Protein AF-A0A165ID46-F1 (afdb_monomer_lite)

Foldseek 3Di:
DDDQDFDDDDDADKDWDWAQPDADP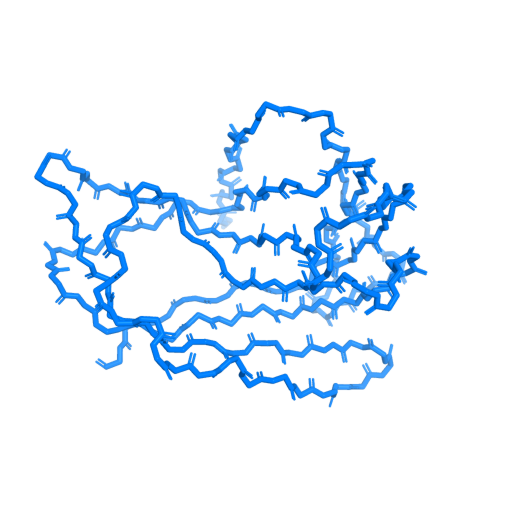RTWIKIKHFAWFDRQGHKFFDDFFFKKKKKWKKAWDFFDPQKDKDKDKPPWDFPDPPWDWDWDQDPPRIIMTIDITGTGHDPPDGIIGIDITIDGPDPPDRGGMTMMITHDIDMDTD

Sequence (142 aa):
MARQDWSYMGEGHVNWSLYLEDGWEGGAVRVSREDGTFVGVREVAFDEEVEVEAEVVFKPTSLPESVKVVPAFSDLVVEDERQADEEVELENGWRLIRRRLQLGKKAGTRSVMFGVRVRLEDAREDVGAGEVLLGALSVKEV

Organism: NCBI:txid1314781

Structure (mmCIF, N/CA/C/O backbone):
data_AF-A0A165ID46-F1
#
_entry.id   AF-A0A165ID46-F1
#
loop_
_atom_site.group_PDB
_atom_site.id
_atom_site.type_symbol
_atom_site.label_atom_id
_atom_site.label_alt_id
_atom_site.label_comp_id
_atom_site.label_asym_id
_atom_site.label_entity_id
_atom_site.label_seq_id
_atom_site.pdbx_PDB_ins_code
_atom_site.Cartn_x
_atom_site.Cartn_y
_atom_site.Cartn_z
_atom_site.occupancy
_atom_site.B_iso_or_equiv
_atom_site.auth_seq_id
_atom_site.auth_comp_id
_atom_site.auth_asym_id
_atom_site.auth_atom_id
_atom_site.pdbx_PDB_model_num
ATOM 1 N N . MET A 1 1 ? -21.266 5.676 -6.856 1.00 25.97 1 MET A N 1
ATOM 2 C CA . MET A 1 1 ? -19.984 6.372 -7.096 1.00 25.97 1 MET A CA 1
ATOM 3 C C . MET A 1 1 ? -19.326 6.580 -5.745 1.00 25.97 1 MET A C 1
ATOM 5 O O . MET A 1 1 ? -19.826 7.385 -4.973 1.00 25.97 1 MET A O 1
ATOM 9 N N . ALA A 1 2 ? -18.304 5.791 -5.413 1.00 23.11 2 ALA A N 1
ATOM 10 C CA . ALA A 1 2 ? -17.537 5.996 -4.189 1.00 23.11 2 ALA A CA 1
ATOM 11 C C . ALA A 1 2 ? -16.575 7.168 -4.423 1.00 23.11 2 ALA A C 1
ATOM 13 O O . ALA A 1 2 ? -15.771 7.137 -5.351 1.00 23.11 2 ALA A O 1
ATOM 14 N N . ARG A 1 3 ? -16.719 8.226 -3.629 1.00 25.72 3 ARG A N 1
ATOM 15 C CA . ARG A 1 3 ? -15.791 9.355 -3.587 1.00 25.72 3 ARG A CA 1
ATOM 16 C C . ARG A 1 3 ? -14.593 8.882 -2.758 1.00 25.72 3 ARG A C 1
ATOM 18 O O . ARG A 1 3 ? -14.733 8.706 -1.555 1.00 25.72 3 ARG A O 1
ATOM 25 N N . GLN A 1 4 ? -13.479 8.544 -3.408 1.00 34.97 4 GLN A N 1
ATOM 26 C CA . GLN A 1 4 ? -12.218 8.312 -2.702 1.00 34.97 4 GLN A CA 1
ATOM 27 C C . GLN A 1 4 ? -11.628 9.682 -2.368 1.00 34.97 4 GLN A C 1
ATOM 29 O O . GLN A 1 4 ? -11.192 10.403 -3.265 1.00 34.97 4 GLN A O 1
ATOM 34 N N . ASP A 1 5 ? -11.673 10.049 -1.092 1.00 31.88 5 ASP A N 1
ATOM 35 C CA . ASP A 1 5 ? -10.964 11.209 -0.567 1.00 31.88 5 ASP A CA 1
ATOM 36 C C . ASP A 1 5 ? -9.518 10.768 -0.266 1.00 31.88 5 ASP A C 1
ATOM 38 O O . ASP A 1 5 ? -9.282 9.930 0.604 1.00 31.88 5 ASP A O 1
ATOM 42 N N . TRP A 1 6 ? -8.558 11.266 -1.053 1.00 41.25 6 TRP A N 1
ATOM 43 C CA . TRP A 1 6 ? -7.128 10.967 -0.909 1.00 41.25 6 TRP A CA 1
ATOM 44 C C . TRP A 1 6 ? -6.463 12.097 -0.115 1.00 41.25 6 TRP A C 1
ATOM 46 O O . TRP A 1 6 ? -6.455 13.243 -0.570 1.00 41.25 6 TRP A O 1
ATOM 56 N N . SER A 1 7 ? -5.898 11.796 1.056 1.00 40.72 7 SER A N 1
ATOM 57 C CA . SER A 1 7 ? -5.241 12.782 1.930 1.00 40.72 7 SER A CA 1
ATOM 58 C C . SER A 1 7 ? -3.746 12.476 2.087 1.00 40.72 7 SER A C 1
ATOM 60 O O . SER A 1 7 ? -3.356 11.428 2.594 1.00 40.72 7 SER A O 1
ATOM 62 N N . TYR A 1 8 ? -2.909 13.423 1.654 1.00 43.22 8 TYR A N 1
ATOM 63 C CA . TYR A 1 8 ? -1.445 13.406 1.742 1.00 43.22 8 TYR A CA 1
ATOM 64 C C . TYR A 1 8 ? -0.965 13.828 3.138 1.00 43.22 8 TYR A C 1
ATOM 66 O O . TYR A 1 8 ? -1.362 14.891 3.611 1.00 43.22 8 TYR A O 1
ATOM 74 N N . MET A 1 9 ? -0.064 13.061 3.764 1.00 44.62 9 MET A N 1
ATOM 75 C CA . MET A 1 9 ? 0.712 13.512 4.929 1.00 44.62 9 MET A CA 1
ATOM 76 C C . MET A 1 9 ? 2.118 12.895 4.920 1.00 44.62 9 MET A C 1
ATOM 78 O O . MET A 1 9 ? 2.303 11.737 5.284 1.00 44.62 9 MET A O 1
ATOM 82 N N . GLY A 1 10 ? 3.109 13.686 4.503 1.00 42.47 10 GLY A N 1
ATOM 83 C CA . GLY A 1 10 ? 4.532 13.368 4.614 1.00 42.47 10 GLY A CA 1
ATOM 84 C C . GLY A 1 10 ? 5.408 14.591 4.322 1.00 42.47 10 GLY A C 1
ATOM 85 O O . GLY A 1 10 ? 5.103 15.384 3.431 1.00 42.47 10 GLY A O 1
ATOM 86 N N . GLU A 1 11 ? 6.494 14.760 5.076 1.00 41.72 11 GLU A N 1
ATOM 87 C CA . GLU A 1 11 ? 7.554 15.730 4.777 1.00 41.72 11 GLU A CA 1
ATOM 88 C C . GLU A 1 11 ? 8.520 15.095 3.765 1.00 41.72 11 GLU A C 1
ATOM 90 O O . GLU A 1 11 ? 9.425 14.347 4.123 1.00 41.72 11 GLU A O 1
ATOM 95 N N . GLY A 1 12 ? 8.266 15.320 2.477 1.00 50.84 12 GLY A N 1
ATOM 96 C CA . GLY A 1 12 ? 9.152 14.921 1.384 1.00 50.84 12 GLY A CA 1
ATOM 97 C C . GLY A 1 12 ? 8.409 14.754 0.063 1.00 50.84 12 GLY A C 1
ATOM 98 O O . GLY A 1 12 ? 7.229 14.419 0.044 1.00 50.84 12 GLY A O 1
ATOM 99 N N . HIS A 1 13 ? 9.080 15.028 -1.055 1.00 57.44 13 HIS A N 1
ATOM 100 C CA . HIS A 1 13 ? 8.452 15.071 -2.377 1.00 57.44 13 HIS A CA 1
ATOM 101 C C . HIS A 1 13 ? 8.102 13.659 -2.879 1.00 57.44 13 HIS A C 1
ATOM 103 O O . HIS A 1 13 ? 8.881 13.012 -3.573 1.00 57.44 13 HIS A O 1
ATOM 109 N N . VAL A 1 14 ? 6.917 13.165 -2.517 1.00 63.69 14 VAL A N 1
ATOM 110 C CA . VAL A 1 14 ? 6.325 11.957 -3.107 1.00 63.69 14 VAL A CA 1
ATOM 111 C C . VAL A 1 14 ? 5.540 12.360 -4.352 1.00 63.69 14 VAL A C 1
ATOM 113 O O . VAL A 1 14 ? 4.555 13.092 -4.252 1.00 63.69 14 VAL A O 1
ATOM 116 N N . ASN A 1 15 ? 5.941 11.855 -5.518 1.00 73.38 15 ASN A N 1
ATOM 117 C CA . ASN A 1 15 ? 5.171 12.021 -6.749 1.00 73.38 15 ASN A CA 1
ATOM 118 C C . ASN A 1 15 ? 4.245 10.817 -6.926 1.00 73.38 15 ASN A C 1
ATOM 120 O O . ASN A 1 15 ? 4.711 9.676 -6.953 1.00 73.38 15 ASN A O 1
ATOM 124 N N . TRP A 1 16 ? 2.944 11.069 -7.064 1.00 76.81 16 TRP A N 1
ATOM 125 C CA . TRP A 1 16 ? 1.941 10.035 -7.307 1.00 76.81 16 TRP A CA 1
ATOM 126 C C . TRP A 1 16 ? 1.084 10.374 -8.527 1.00 76.81 16 TRP A C 1
ATOM 128 O O . TRP A 1 16 ? 0.838 11.541 -8.832 1.00 76.81 16 TRP A O 1
ATOM 138 N N . SER A 1 17 ? 0.637 9.348 -9.246 1.00 81.44 17 SER A N 1
ATOM 139 C CA . SER A 1 17 ? -0.262 9.492 -10.394 1.00 81.44 17 SER A CA 1
ATOM 140 C C . SER A 1 17 ? -1.083 8.224 -10.612 1.00 81.44 17 SER A C 1
ATOM 142 O O . SER A 1 17 ? -0.692 7.136 -10.190 1.00 81.44 17 SER A O 1
ATOM 144 N N . LEU A 1 18 ? -2.230 8.355 -11.277 1.00 82.62 18 LEU A N 1
ATOM 145 C CA . LEU A 1 18 ? -2.980 7.196 -11.752 1.00 82.62 18 LEU A CA 1
ATOM 146 C C . LEU A 1 18 ? -2.239 6.566 -12.939 1.00 82.62 18 LEU A C 1
ATOM 148 O O . LEU A 1 18 ? -1.855 7.267 -13.874 1.00 82.62 18 LEU A O 1
ATOM 152 N N . TYR A 1 19 ? -2.079 5.249 -12.911 1.00 82.56 19 TYR A N 1
ATOM 153 C CA . TYR A 1 19 ? -1.421 4.460 -13.942 1.00 82.56 19 TYR A CA 1
ATOM 154 C C . TYR A 1 19 ? -2.384 3.401 -14.473 1.00 82.56 19 TYR A C 1
ATOM 156 O O . TYR A 1 19 ? -2.967 2.635 -13.709 1.00 82.56 19 TYR A O 1
ATOM 164 N N . LEU A 1 20 ? -2.603 3.400 -15.786 1.00 86.44 20 LEU A N 1
ATOM 165 C CA . LEU A 1 20 ? -3.626 2.572 -16.439 1.00 86.44 20 LEU A CA 1
ATOM 166 C C . LEU A 1 20 ? -3.035 1.519 -17.384 1.00 86.44 20 LEU A C 1
ATOM 168 O O . LEU A 1 20 ? -3.783 0.727 -17.943 1.00 86.44 20 LEU A O 1
ATOM 172 N N . GLU A 1 21 ? -1.718 1.530 -17.594 1.00 87.12 21 GLU A N 1
ATOM 173 C CA . GLU A 1 21 ? -1.056 0.608 -18.525 1.00 87.12 21 GLU A CA 1
ATOM 174 C C . GLU A 1 21 ? -0.792 -0.765 -17.888 1.00 87.12 21 GLU A C 1
ATOM 176 O O . GLU A 1 21 ? -0.856 -1.775 -18.581 1.00 87.12 21 GLU A O 1
ATOM 181 N N . ASP A 1 22 ? -0.537 -0.806 -16.575 1.00 84.44 22 ASP A N 1
ATOM 182 C CA . ASP A 1 22 ? -0.354 -2.033 -15.791 1.00 84.44 22 ASP A CA 1
ATOM 183 C C . ASP A 1 22 ? -1.087 -1.890 -14.452 1.00 84.44 22 ASP A C 1
ATOM 185 O O . ASP A 1 22 ? -0.671 -1.138 -13.566 1.00 84.44 22 ASP A O 1
ATOM 189 N N . GLY A 1 23 ? -2.232 -2.561 -14.340 1.00 86.00 23 GLY A N 1
ATOM 190 C CA . GLY A 1 23 ? -3.128 -2.497 -13.191 1.00 86.00 23 GLY A CA 1
ATOM 191 C C . GLY A 1 23 ? -3.518 -3.889 -12.714 1.00 86.00 23 GLY A C 1
ATOM 192 O O . GLY A 1 23 ? -3.554 -4.831 -13.501 1.00 86.00 23 GLY A O 1
ATOM 193 N N . TRP A 1 24 ? -3.833 -4.010 -11.424 1.00 85.88 24 TRP A N 1
ATOM 194 C CA . TRP A 1 24 ? -4.265 -5.280 -10.836 1.00 85.88 24 TRP A CA 1
ATOM 195 C C . TRP A 1 24 ? -5.752 -5.549 -11.128 1.00 85.88 24 TRP A C 1
ATOM 197 O O . TRP A 1 24 ? -6.094 -6.447 -11.889 1.00 85.88 24 TRP A O 1
ATOM 207 N N . GLU A 1 25 ? -6.644 -4.699 -10.612 1.00 84.62 25 GLU A N 1
ATOM 208 C CA . GLU A 1 25 ? -8.096 -4.761 -10.847 1.00 84.62 25 GLU A CA 1
ATOM 209 C C . GLU A 1 25 ? -8.586 -3.462 -11.502 1.00 84.62 25 GLU A C 1
ATOM 211 O O . GLU A 1 25 ? -9.353 -2.678 -10.944 1.00 84.62 25 GLU A O 1
ATOM 216 N N . GLY A 1 26 ? -8.086 -3.208 -12.711 1.00 83.94 26 GLY A N 1
ATOM 217 C CA . GLY A 1 26 ? -8.419 -2.035 -13.520 1.00 83.94 26 GLY A CA 1
ATOM 218 C C . GLY A 1 26 ? -7.229 -1.105 -13.714 1.00 83.94 26 GLY A C 1
ATOM 219 O O . GLY A 1 26 ? -6.734 -0.983 -14.827 1.00 83.94 26 GLY A O 1
ATOM 220 N N . GLY A 1 27 ? -6.756 -0.465 -12.646 1.00 85.81 27 GLY A N 1
ATOM 221 C CA . GLY A 1 27 ? -5.607 0.443 -12.693 1.00 85.81 27 GLY A CA 1
ATOM 222 C C . GLY A 1 27 ? -4.679 0.266 -11.499 1.00 85.81 27 GLY A C 1
ATOM 223 O O . GLY A 1 27 ? -4.871 -0.622 -10.668 1.00 85.81 27 GLY A O 1
ATOM 224 N N . ALA A 1 28 ? -3.680 1.131 -11.415 1.00 85.44 28 ALA A N 1
ATOM 225 C CA . ALA A 1 28 ? -2.767 1.220 -10.290 1.00 85.44 28 ALA A CA 1
ATOM 226 C C . ALA A 1 28 ? -2.482 2.681 -9.943 1.00 85.44 28 ALA A C 1
ATOM 228 O O . ALA A 1 28 ? -2.644 3.585 -10.764 1.00 85.44 28 ALA A O 1
ATOM 229 N N . VAL A 1 29 ? -2.015 2.927 -8.725 1.00 82.75 29 VAL A N 1
ATOM 230 C CA . VAL A 1 29 ? -1.408 4.206 -8.356 1.00 82.75 29 VAL A CA 1
ATOM 231 C C . VAL A 1 29 ? 0.096 4.057 -8.486 1.00 82.75 29 VAL A C 1
ATOM 233 O O . VAL A 1 29 ? 0.712 3.286 -7.754 1.00 82.75 29 VAL A O 1
ATOM 236 N N . ARG A 1 30 ? 0.691 4.796 -9.419 1.00 82.94 30 ARG A N 1
ATOM 237 C CA . ARG A 1 30 ? 2.141 4.903 -9.546 1.00 82.94 30 ARG A CA 1
ATOM 238 C C . ARG A 1 30 ? 2.644 5.873 -8.501 1.00 82.94 30 ARG A C 1
ATOM 240 O O . ARG A 1 30 ? 2.209 7.025 -8.472 1.00 82.94 30 ARG A O 1
ATOM 247 N N . VAL A 1 31 ? 3.570 5.411 -7.677 1.00 78.25 31 VAL A N 1
ATOM 248 C CA . VAL A 1 31 ? 4.229 6.211 -6.655 1.00 78.25 31 VAL A CA 1
ATOM 249 C C . VAL A 1 31 ? 5.728 6.147 -6.883 1.00 78.25 31 VAL A C 1
ATOM 251 O O . VAL A 1 31 ? 6.305 5.065 -6.939 1.00 78.25 31 VAL A O 1
ATOM 254 N N . SER A 1 32 ? 6.355 7.312 -6.998 1.00 74.44 32 SER A N 1
ATOM 255 C CA . SER A 1 32 ? 7.803 7.454 -7.166 1.00 74.44 32 SER A CA 1
ATOM 256 C C . SER A 1 32 ? 8.375 8.366 -6.086 1.00 74.44 32 SER A C 1
ATOM 258 O O . SER A 1 32 ? 7.735 9.357 -5.711 1.00 74.44 32 SER A O 1
ATOM 260 N N . ARG A 1 33 ? 9.568 8.037 -5.582 1.00 68.56 33 ARG A N 1
ATOM 261 C CA . ARG A 1 33 ? 10.221 8.803 -4.513 1.00 68.56 33 ARG A CA 1
ATOM 262 C C . ARG A 1 33 ? 11.745 8.737 -4.567 1.00 68.56 33 ARG A C 1
ATOM 264 O O . ARG A 1 33 ? 12.274 7.792 -5.132 1.00 68.56 33 ARG A O 1
ATOM 271 N N . GLU A 1 34 ? 12.400 9.686 -3.893 1.00 57.56 34 GLU A N 1
ATOM 272 C CA . GLU A 1 34 ? 13.848 9.748 -3.657 1.00 57.56 34 GLU A CA 1
ATOM 273 C C . GLU A 1 34 ? 14.307 9.296 -2.246 1.00 57.56 34 GLU A C 1
ATOM 275 O O . GLU A 1 34 ? 15.469 8.960 -2.125 1.00 57.56 34 GLU A O 1
ATOM 280 N N . ASP A 1 35 ? 13.477 9.257 -1.180 1.00 52.16 35 ASP A N 1
ATOM 281 C CA . ASP A 1 35 ? 14.037 9.135 0.196 1.00 52.16 35 ASP A CA 1
ATOM 282 C C . ASP A 1 35 ? 13.281 8.245 1.238 1.00 52.16 35 ASP A C 1
ATOM 284 O O . ASP A 1 35 ? 13.443 8.413 2.443 1.00 52.16 35 ASP A O 1
ATOM 288 N N . GLY A 1 36 ? 12.372 7.328 0.849 1.00 49.91 36 GLY A N 1
ATOM 289 C CA . GLY A 1 36 ? 11.686 6.356 1.758 1.00 49.91 36 GLY A CA 1
ATOM 290 C C . GLY A 1 36 ? 10.562 6.826 2.732 1.00 49.91 36 GLY A C 1
ATOM 291 O O . GLY A 1 36 ? 10.666 6.609 3.940 1.00 49.91 36 GLY A O 1
ATOM 292 N N . THR A 1 37 ? 9.471 7.464 2.264 1.00 57.25 37 THR A N 1
ATOM 293 C CA . THR A 1 37 ? 8.387 8.003 3.131 1.00 57.25 37 THR A CA 1
ATOM 294 C C . THR A 1 37 ? 7.098 7.225 2.957 1.00 57.25 37 THR A C 1
ATOM 296 O O . THR A 1 37 ? 6.861 6.501 1.991 1.00 57.25 37 THR A O 1
ATOM 299 N N . PHE A 1 38 ? 6.288 7.370 3.995 1.00 55.28 38 PHE A N 1
ATOM 300 C CA . PHE A 1 38 ? 4.905 6.970 4.109 1.00 55.28 38 PHE A CA 1
ATOM 301 C C . PHE A 1 38 ? 4.019 7.615 3.032 1.00 55.28 38 PHE A C 1
ATOM 303 O O . PHE A 1 38 ? 4.036 8.827 2.826 1.00 55.28 38 PHE A O 1
ATOM 310 N N . VAL A 1 39 ? 3.198 6.792 2.393 1.00 63.31 39 VAL A N 1
ATOM 311 C CA . VAL A 1 39 ? 2.145 7.191 1.464 1.00 63.31 39 VAL A CA 1
ATOM 312 C C . VAL A 1 39 ? 0.829 6.858 2.151 1.00 63.31 39 VAL A C 1
ATOM 314 O O . VAL A 1 39 ? 0.402 5.705 2.170 1.00 63.31 39 VAL A O 1
ATOM 317 N N . GLY A 1 40 ? 0.209 7.861 2.772 1.00 60.50 40 GLY A N 1
ATOM 318 C CA . GLY A 1 40 ? -1.150 7.741 3.297 1.00 60.50 40 GLY A CA 1
ATOM 319 C C . GLY A 1 40 ? -2.134 7.659 2.135 1.00 60.50 40 GLY A C 1
ATOM 320 O O . GLY A 1 40 ? -2.122 8.527 1.265 1.00 60.50 40 GLY A O 1
ATOM 321 N N . VAL A 1 41 ? -2.948 6.605 2.092 1.00 65.44 41 VAL A N 1
ATOM 322 C CA . VAL A 1 41 ? -3.835 6.334 0.948 1.00 65.44 41 VAL A CA 1
ATOM 323 C C . VAL A 1 41 ? -5.308 6.443 1.334 1.00 65.44 41 VAL A C 1
ATOM 325 O O . VAL A 1 41 ? -6.130 6.835 0.509 1.00 65.44 41 VAL A O 1
ATOM 328 N N . ARG A 1 42 ? -5.665 6.124 2.581 1.00 69.06 42 ARG A N 1
ATOM 329 C CA . ARG A 1 42 ? -7.062 6.069 3.013 1.00 69.06 42 ARG A CA 1
ATOM 330 C C . ARG A 1 42 ? -7.221 6.376 4.495 1.00 69.06 42 ARG A C 1
ATOM 332 O O . ARG A 1 42 ? -6.489 5.840 5.313 1.00 69.06 42 ARG A O 1
ATOM 339 N N . GLU A 1 43 ? -8.229 7.163 4.845 1.00 70.38 43 GLU A N 1
ATOM 340 C CA . GLU A 1 43 ? -8.663 7.324 6.235 1.00 70.38 43 GLU A CA 1
ATOM 341 C C . GLU A 1 43 ? -9.507 6.116 6.684 1.00 70.38 43 GLU A C 1
ATOM 343 O O . GLU A 1 43 ? -10.425 5.681 5.981 1.00 70.38 43 GLU A O 1
ATOM 348 N N . VAL A 1 44 ? -9.185 5.558 7.850 1.00 73.75 44 VAL A N 1
ATOM 349 C CA . VAL A 1 44 ? -9.851 4.405 8.468 1.00 73.75 44 VAL A CA 1
ATOM 350 C C . VAL A 1 44 ? -10.203 4.757 9.913 1.00 73.75 44 VAL A C 1
ATOM 352 O O . VAL A 1 44 ? -9.411 5.370 10.626 1.00 73.75 44 VAL A O 1
ATOM 355 N N . ALA A 1 45 ? -11.397 4.382 10.362 1.00 72.88 45 ALA A N 1
ATOM 356 C CA . ALA A 1 45 ? -11.840 4.566 11.740 1.00 72.88 45 ALA A CA 1
ATOM 357 C C . ALA A 1 45 ? -12.292 3.221 12.319 1.00 72.88 45 ALA A C 1
ATOM 359 O O . ALA A 1 45 ? -12.972 2.466 11.633 1.00 72.88 45 ALA A O 1
ATOM 360 N N . PHE A 1 46 ? -11.912 2.959 13.566 1.00 71.44 46 PHE A N 1
ATOM 361 C CA . PHE A 1 46 ? -12.275 1.786 14.372 1.00 71.44 46 PHE A CA 1
ATOM 362 C C . PHE A 1 46 ? -12.621 2.256 15.785 1.00 71.44 46 PHE A C 1
ATOM 364 O O . PHE A 1 46 ? -12.052 3.246 16.235 1.00 71.44 46 PHE A O 1
ATOM 371 N N . ASP A 1 47 ? -13.557 1.630 16.486 1.00 63.78 47 ASP A N 1
ATOM 372 C CA . ASP A 1 47 ? -14.099 2.211 17.724 1.00 63.78 47 ASP A CA 1
ATOM 373 C C . ASP A 1 47 ? -13.239 1.942 18.977 1.00 63.78 47 ASP A C 1
ATOM 375 O O . ASP A 1 47 ? -13.180 2.802 19.858 1.00 63.78 47 ASP A O 1
ATOM 379 N N . GLU A 1 48 ? -12.502 0.826 19.029 1.00 71.31 48 GLU A N 1
ATOM 380 C CA . GLU A 1 48 ? -11.706 0.380 20.191 1.00 71.31 48 GLU A CA 1
ATOM 381 C C . GLU A 1 48 ? -10.339 -0.212 19.772 1.00 71.31 48 GLU A C 1
ATOM 383 O O . GLU A 1 48 ? -9.927 -0.079 18.616 1.00 71.31 48 GLU A O 1
ATOM 388 N N . GLU A 1 49 ? -9.608 -0.820 20.718 1.00 75.94 49 GLU A N 1
ATOM 389 C CA . GLU A 1 49 ? -8.476 -1.702 20.407 1.00 75.94 49 GLU A CA 1
ATOM 390 C C . GLU A 1 49 ? -8.960 -2.856 19.530 1.00 75.94 49 GLU A C 1
ATOM 392 O O . GLU A 1 49 ? -9.851 -3.610 19.919 1.00 75.94 49 GLU A O 1
ATOM 397 N N . VAL A 1 50 ? -8.377 -2.986 18.343 1.00 81.50 50 VAL A N 1
ATOM 398 C CA . VAL A 1 50 ? -8.853 -3.933 17.336 1.00 81.50 50 VAL A CA 1
ATOM 399 C C . VAL A 1 50 ? -7.686 -4.666 16.697 1.00 81.50 50 VAL A C 1
ATOM 401 O O . VAL A 1 50 ? -6.650 -4.070 16.381 1.00 81.50 50 VAL A O 1
ATOM 404 N N . GLU A 1 51 ? -7.861 -5.970 16.510 1.00 84.75 51 GLU A N 1
ATOM 405 C CA . GLU A 1 51 ? -6.979 -6.751 15.658 1.00 84.75 51 GLU A CA 1
ATOM 406 C C . GLU A 1 51 ? -7.404 -6.522 14.208 1.00 84.75 51 GLU A C 1
ATOM 408 O O . GLU A 1 51 ? -8.569 -6.702 13.846 1.00 84.75 51 GLU A O 1
ATOM 413 N N . VAL A 1 52 ? -6.464 -6.097 13.368 1.00 85.38 52 VAL A N 1
ATOM 414 C CA . VAL A 1 52 ? -6.717 -5.919 11.940 1.00 85.38 52 VAL A CA 1
ATOM 415 C C . VAL A 1 52 ? -5.764 -6.747 11.107 1.00 85.38 52 VAL A C 1
ATOM 417 O O . VAL A 1 52 ? -4.592 -6.923 11.438 1.00 85.38 52 VAL A O 1
ATOM 420 N N . GLU A 1 53 ? -6.258 -7.178 9.957 1.00 88.69 53 GLU A N 1
ATOM 421 C CA . GLU A 1 53 ? -5.446 -7.695 8.870 1.00 88.69 53 GLU A CA 1
ATOM 422 C C . GLU A 1 53 ? -5.391 -6.634 7.769 1.00 88.69 53 GLU A C 1
ATOM 424 O O . GLU A 1 53 ? -6.408 -6.274 7.167 1.00 88.69 53 GLU A O 1
ATOM 429 N N . ALA A 1 54 ? -4.192 -6.104 7.544 1.00 87.94 54 ALA A N 1
ATOM 430 C CA . ALA A 1 54 ? -3.889 -5.128 6.514 1.00 87.94 54 ALA A CA 1
ATOM 431 C C . ALA A 1 54 ? -3.197 -5.815 5.334 1.00 87.94 54 ALA A C 1
ATOM 433 O O . ALA A 1 54 ? -2.228 -6.553 5.506 1.00 87.94 54 ALA A O 1
ATOM 434 N N . GLU A 1 55 ? -3.680 -5.541 4.130 1.00 90.44 55 GLU A N 1
ATOM 435 C CA . GLU A 1 55 ? -3.202 -6.133 2.888 1.00 90.44 55 GLU A CA 1
ATOM 436 C C . GLU A 1 55 ? -2.874 -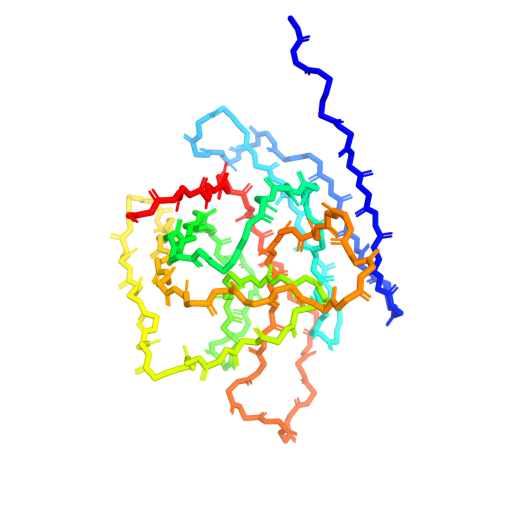5.043 1.867 1.00 90.44 55 GLU A C 1
ATOM 438 O O . GLU A 1 55 ? -3.630 -4.081 1.688 1.00 90.44 55 GLU A O 1
ATOM 443 N N . VAL A 1 56 ? -1.747 -5.207 1.177 1.00 89.19 56 VAL A N 1
ATOM 444 C CA . VAL A 1 56 ? -1.297 -4.320 0.101 1.00 89.19 56 VAL A CA 1
ATOM 445 C C . VAL A 1 56 ? -0.881 -5.164 -1.095 1.00 89.19 56 VAL A C 1
ATOM 447 O O . VAL A 1 56 ? 0.019 -5.994 -0.983 1.00 89.19 56 VAL A O 1
ATOM 450 N N . VAL A 1 57 ? -1.509 -4.919 -2.245 1.00 91.12 57 VAL A N 1
ATOM 451 C CA . VAL A 1 57 ? -1.084 -5.470 -3.537 1.00 91.12 57 VAL A CA 1
ATOM 452 C C . VAL A 1 57 ? -0.249 -4.422 -4.254 1.00 91.12 57 VAL A C 1
ATOM 454 O O . VAL A 1 57 ? -0.731 -3.316 -4.516 1.00 91.12 57 VAL A O 1
ATOM 457 N N . PHE A 1 58 ? 0.995 -4.754 -4.578 1.00 90.81 58 PHE A N 1
ATOM 458 C CA . PHE A 1 58 ? 1.930 -3.835 -5.217 1.00 90.81 58 PHE A CA 1
ATOM 459 C C . PHE A 1 58 ? 2.804 -4.532 -6.257 1.00 90.81 58 PHE A C 1
ATOM 461 O O . PHE A 1 58 ? 2.958 -5.750 -6.244 1.00 90.81 58 PHE A O 1
ATOM 468 N N . LYS A 1 59 ? 3.396 -3.749 -7.155 1.00 90.75 59 LYS A N 1
ATOM 469 C CA . LYS A 1 59 ? 4.389 -4.215 -8.119 1.00 90.75 59 LYS A CA 1
ATOM 470 C C . LYS A 1 59 ? 5.591 -3.271 -8.109 1.00 90.75 59 LYS A C 1
ATOM 472 O O . LYS A 1 59 ? 5.415 -2.082 -8.394 1.00 90.75 59 LYS A O 1
ATOM 477 N N . PRO A 1 60 ? 6.798 -3.748 -7.764 1.00 87.69 60 PRO A N 1
ATOM 478 C CA . PRO A 1 60 ? 8.000 -2.929 -7.863 1.00 87.69 60 PRO A CA 1
ATOM 479 C C . PRO A 1 60 ? 8.362 -2.727 -9.342 1.00 87.69 60 PRO A C 1
ATOM 481 O O . PRO A 1 60 ? 8.435 -3.699 -10.092 1.00 87.69 60 PRO A O 1
ATOM 484 N N . THR A 1 61 ? 8.588 -1.482 -9.773 1.00 85.19 61 THR A N 1
ATOM 485 C CA . THR A 1 61 ? 9.034 -1.183 -11.150 1.00 85.19 61 THR A CA 1
ATOM 486 C C . THR A 1 61 ? 10.506 -0.794 -11.192 1.00 85.19 61 THR A C 1
ATOM 488 O O . THR A 1 61 ? 11.238 -1.261 -12.062 1.00 85.19 61 THR A O 1
ATOM 491 N N . SER A 1 62 ? 10.966 0.004 -10.226 1.00 81.25 62 SER A N 1
ATOM 492 C CA . SER A 1 62 ? 12.379 0.391 -10.087 1.00 81.25 62 SER A CA 1
ATOM 493 C C . SER A 1 62 ? 12.849 0.482 -8.632 1.00 81.25 62 SER A C 1
ATOM 495 O O . SER A 1 62 ? 13.834 1.153 -8.333 1.00 81.25 62 SER A O 1
ATOM 497 N N . LEU A 1 63 ? 12.139 -0.172 -7.711 1.00 76.44 63 LEU A N 1
ATOM 498 C CA . LEU A 1 63 ? 12.550 -0.252 -6.311 1.00 76.44 63 LEU A CA 1
ATOM 499 C C . LEU A 1 63 ? 13.837 -1.088 -6.163 1.00 76.44 63 LEU A C 1
ATOM 501 O O . LEU A 1 63 ? 13.861 -2.226 -6.638 1.00 76.44 63 LEU A O 1
ATOM 505 N N . PRO A 1 64 ? 14.882 -0.570 -5.489 1.00 73.94 64 PRO A N 1
ATOM 506 C CA . PRO A 1 64 ? 16.047 -1.369 -5.115 1.00 73.94 64 PRO A CA 1
ATOM 507 C C . PRO A 1 64 ? 15.661 -2.568 -4.236 1.00 73.94 64 PRO A C 1
ATOM 509 O O . PRO A 1 64 ? 14.741 -2.470 -3.428 1.00 73.94 64 PRO A O 1
ATOM 512 N N . GLU A 1 65 ? 16.395 -3.680 -4.339 1.00 74.62 65 GLU A N 1
ATOM 513 C CA . GLU A 1 65 ? 16.115 -4.905 -3.563 1.00 74.62 65 GLU A CA 1
ATOM 514 C C . GLU A 1 65 ? 16.207 -4.700 -2.043 1.00 74.62 65 GLU A C 1
ATOM 516 O O . GLU A 1 65 ? 15.527 -5.385 -1.286 1.00 74.62 65 GLU A O 1
ATOM 521 N N . SER A 1 66 ? 17.003 -3.725 -1.595 1.00 69.19 66 SER A N 1
ATOM 522 C CA . SER A 1 66 ? 17.144 -3.339 -0.185 1.00 69.19 66 SER A CA 1
ATOM 523 C C . SER A 1 66 ? 15.927 -2.596 0.378 1.00 69.19 66 SER A C 1
ATOM 525 O O . SER A 1 66 ? 15.927 -2.199 1.547 1.00 69.19 66 SER A O 1
ATOM 527 N N . VAL A 1 67 ? 14.894 -2.375 -0.439 1.00 70.88 67 VAL A N 1
ATOM 528 C CA . VAL A 1 67 ? 13.704 -1.609 -0.086 1.00 70.88 67 VAL A CA 1
ATOM 529 C C . VAL A 1 67 ? 12.488 -2.510 0.004 1.00 70.88 67 VAL A C 1
ATOM 531 O O . VAL A 1 67 ? 12.100 -3.173 -0.956 1.00 70.88 67 VAL A O 1
ATOM 534 N N . LYS A 1 68 ? 11.814 -2.447 1.150 1.00 76.25 68 LYS A N 1
ATOM 535 C CA . LYS A 1 68 ? 10.561 -3.146 1.405 1.00 76.25 68 LYS A CA 1
ATOM 536 C C . LYS A 1 68 ? 9.374 -2.206 1.407 1.00 76.25 68 LYS A C 1
ATOM 538 O O . LYS A 1 68 ? 9.412 -1.098 1.942 1.00 76.25 68 LYS A O 1
ATOM 543 N N . VAL A 1 69 ? 8.291 -2.694 0.829 1.00 78.50 69 VAL A N 1
ATOM 544 C CA . VAL A 1 69 ? 6.974 -2.070 0.858 1.00 78.50 69 VAL A CA 1
ATOM 545 C C . VAL A 1 69 ? 6.217 -2.710 2.011 1.00 78.50 69 VAL A C 1
ATOM 547 O O . VAL A 1 69 ? 6.152 -3.924 2.072 1.00 78.50 69 VAL A O 1
ATOM 550 N N . VAL A 1 70 ? 5.671 -1.940 2.949 1.00 81.50 70 VAL A N 1
ATOM 551 C CA . VAL A 1 70 ? 4.929 -2.498 4.091 1.00 81.50 70 VAL A CA 1
ATOM 552 C C . VAL A 1 70 ? 3.621 -1.745 4.324 1.00 81.50 70 VAL A C 1
ATOM 554 O O . VAL A 1 70 ? 3.585 -0.521 4.151 1.00 81.50 70 VAL A O 1
ATOM 557 N N . PRO A 1 71 ? 2.544 -2.423 4.756 1.00 82.75 71 PRO A N 1
ATOM 558 C CA . PRO A 1 71 ? 1.354 -1.753 5.259 1.00 82.75 71 PRO A CA 1
ATOM 559 C C . PRO A 1 71 ? 1.713 -0.870 6.461 1.00 82.75 71 PRO A C 1
ATOM 561 O O . PRO A 1 71 ? 2.503 -1.261 7.326 1.00 82.75 71 PRO A O 1
ATOM 564 N N . ALA A 1 72 ? 1.152 0.336 6.526 1.00 78.62 72 ALA A N 1
ATOM 565 C CA . ALA A 1 72 ? 1.434 1.269 7.61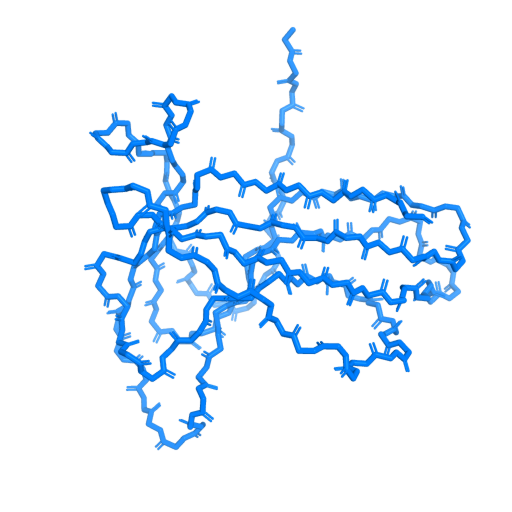0 1.00 78.62 72 ALA A CA 1
ATOM 566 C C . ALA A 1 72 ? 0.218 2.119 7.977 1.00 78.62 72 ALA A C 1
ATOM 568 O O . ALA A 1 72 ? -0.615 2.443 7.132 1.00 78.62 72 ALA A O 1
ATOM 569 N N . PHE A 1 73 ? 0.179 2.531 9.243 1.00 76.81 73 PHE A N 1
ATOM 570 C CA . PHE A 1 73 ? -0.850 3.398 9.800 1.00 76.81 73 PHE A CA 1
ATOM 571 C C . PHE A 1 73 ? -0.224 4.666 10.394 1.00 76.81 73 PHE A C 1
ATOM 573 O O . PHE A 1 73 ? 0.857 4.597 10.987 1.00 76.81 73 PHE A O 1
ATOM 580 N N . SER A 1 74 ? -0.883 5.818 10.251 1.00 69.75 74 SER A N 1
ATOM 581 C CA . SER A 1 74 ? -0.466 7.059 10.911 1.00 69.75 74 SER A CA 1
ATOM 582 C C . SER A 1 74 ? -0.892 7.071 12.380 1.00 69.75 74 SER A C 1
ATOM 584 O O . SER A 1 74 ? -1.969 6.596 12.730 1.00 69.75 74 SER A O 1
ATOM 586 N N . ASP A 1 75 ? -0.053 7.657 13.236 1.00 60.31 75 ASP A N 1
ATOM 587 C CA . ASP A 1 75 ? -0.414 8.069 14.600 1.00 60.31 75 ASP A CA 1
ATOM 588 C C . ASP A 1 75 ? -0.970 6.987 15.545 1.00 60.31 75 ASP A C 1
ATOM 590 O O . ASP A 1 75 ? -1.666 7.305 16.514 1.00 60.31 75 ASP A O 1
ATOM 594 N N . LEU A 1 76 ? -0.606 5.719 15.336 1.00 61.91 76 LEU A N 1
ATOM 595 C CA . LEU A 1 76 ? -0.987 4.612 16.218 1.00 61.91 76 LEU A CA 1
ATOM 596 C C . LEU A 1 76 ? 0.075 4.247 17.252 1.00 61.91 76 LEU A C 1
ATOM 598 O O . LEU A 1 76 ? 1.273 4.463 17.058 1.00 61.91 76 LEU A O 1
ATOM 602 N N . VAL A 1 77 ? -0.398 3.666 18.357 1.00 57.56 77 VAL A N 1
ATOM 603 C CA . VAL A 1 77 ? 0.413 2.791 19.204 1.00 57.56 77 VAL A CA 1
ATOM 604 C C . VAL A 1 77 ? 0.209 1.385 18.645 1.00 57.56 77 VAL A C 1
ATOM 606 O O . VAL A 1 77 ? -0.883 0.829 18.740 1.00 57.56 77 VAL A O 1
ATOM 609 N N . VAL A 1 78 ? 1.227 0.849 17.973 1.00 59.84 78 VAL A N 1
ATOM 610 C CA . VAL A 1 78 ? 1.236 -0.560 17.564 1.00 59.84 78 VAL A CA 1
ATOM 611 C C . VAL A 1 78 ? 1.759 -1.345 18.758 1.00 59.84 78 VAL A C 1
ATOM 613 O O . VAL A 1 78 ? 2.934 -1.219 19.103 1.00 59.84 78 VAL A O 1
ATOM 616 N N . GLU A 1 79 ? 0.874 -2.068 19.440 1.00 53.16 79 GLU A N 1
ATOM 617 C CA . GLU A 1 79 ? 1.214 -2.727 20.708 1.00 53.16 79 GLU A CA 1
ATOM 618 C C . GLU A 1 79 ? 1.965 -4.044 20.510 1.00 53.16 79 GLU A C 1
ATOM 620 O O . GLU A 1 79 ? 2.776 -4.420 21.358 1.00 53.16 79 GLU A O 1
ATOM 625 N N . ASP A 1 80 ? 1.771 -4.702 19.363 1.00 51.41 80 ASP A N 1
ATOM 626 C CA . ASP A 1 80 ? 2.494 -5.924 19.029 1.00 51.41 80 ASP A CA 1
ATOM 627 C C . ASP A 1 80 ? 2.960 -5.925 17.564 1.00 51.41 80 ASP A C 1
ATOM 629 O O . ASP A 1 80 ? 2.216 -6.228 16.634 1.00 51.41 80 ASP A O 1
ATOM 633 N N . GLU A 1 81 ? 4.229 -5.562 17.345 1.00 56.16 81 GLU A N 1
ATOM 634 C CA . GLU A 1 81 ? 4.897 -5.665 16.038 1.00 56.16 81 GLU A CA 1
ATOM 635 C C . GLU A 1 81 ? 5.458 -7.076 15.762 1.00 56.16 81 GLU A C 1
ATOM 637 O O . GLU A 1 81 ? 6.168 -7.266 14.777 1.00 56.16 81 GLU A O 1
ATOM 642 N N . ARG A 1 82 ? 5.193 -8.078 16.616 1.00 53.25 82 ARG A N 1
ATOM 643 C CA . ARG A 1 82 ? 5.852 -9.398 16.531 1.00 53.25 82 ARG A CA 1
ATOM 644 C C . ARG A 1 82 ? 5.362 -10.300 15.401 1.00 53.25 82 ARG A C 1
ATOM 646 O O . ARG A 1 82 ? 5.969 -11.348 15.180 1.00 53.25 82 ARG A O 1
ATOM 653 N N . GLN A 1 83 ? 4.295 -9.937 14.696 1.00 62.38 83 GLN A N 1
ATOM 654 C CA . GLN A 1 83 ? 3.862 -10.687 13.520 1.00 62.38 83 GLN A CA 1
ATOM 655 C C . GLN A 1 83 ? 4.649 -10.228 12.293 1.00 62.38 83 GLN A C 1
ATOM 657 O O . GLN A 1 83 ? 4.612 -9.060 11.906 1.00 62.38 83 GLN A O 1
ATOM 662 N N . ALA A 1 84 ? 5.402 -11.173 11.727 1.00 69.50 84 ALA A N 1
ATOM 663 C CA . ALA A 1 84 ? 6.159 -10.975 10.503 1.00 69.50 84 ALA A CA 1
ATOM 664 C C . ALA A 1 84 ? 5.213 -10.714 9.326 1.00 69.50 84 ALA A C 1
ATOM 666 O O . ALA A 1 84 ? 4.136 -11.306 9.246 1.00 69.50 84 ALA A O 1
ATOM 667 N N . ASP A 1 85 ? 5.643 -9.845 8.416 1.00 82.69 85 ASP A N 1
ATOM 668 C CA . ASP A 1 85 ? 4.941 -9.598 7.163 1.00 82.69 85 ASP A CA 1
ATOM 669 C C . ASP A 1 85 ? 4.949 -10.880 6.313 1.00 82.69 85 ASP A C 1
ATOM 671 O O . ASP A 1 85 ? 6.008 -11.457 6.046 1.00 82.69 85 ASP A O 1
ATOM 675 N N . GLU A 1 86 ? 3.770 -11.331 5.888 1.00 87.12 86 GLU A N 1
ATOM 676 C CA . GLU A 1 86 ? 3.628 -12.420 4.923 1.00 87.12 86 GLU A CA 1
ATOM 677 C C . GLU A 1 86 ? 3.631 -11.821 3.513 1.00 87.12 86 GLU A C 1
ATOM 679 O O . GLU A 1 86 ? 2.657 -11.187 3.102 1.00 87.12 86 GLU A O 1
ATOM 684 N N . GLU A 1 87 ? 4.723 -12.012 2.770 1.00 89.94 87 GLU A N 1
ATOM 685 C CA . GLU A 1 87 ? 4.826 -11.626 1.359 1.00 89.94 87 GLU A CA 1
ATOM 686 C C . GLU A 1 87 ? 4.571 -12.838 0.457 1.00 89.94 87 GLU A C 1
ATOM 688 O O . GLU A 1 87 ? 5.202 -13.888 0.599 1.00 89.94 87 GLU A O 1
ATOM 693 N N . VAL A 1 88 ? 3.643 -12.686 -0.484 1.00 92.00 88 VAL A N 1
ATOM 694 C CA . VAL A 1 88 ? 3.281 -13.703 -1.472 1.00 92.00 88 VAL A CA 1
ATOM 695 C C . VAL A 1 88 ? 3.427 -13.106 -2.864 1.00 92.00 88 VAL A C 1
ATOM 697 O O . VAL A 1 88 ? 2.840 -12.067 -3.171 1.00 92.00 88 VAL A O 1
ATOM 700 N N . GLU A 1 89 ? 4.196 -13.770 -3.724 1.00 92.12 89 GLU A N 1
ATOM 701 C CA . GLU A 1 89 ? 4.262 -13.418 -5.141 1.00 92.12 89 GLU A CA 1
ATOM 702 C C . GLU A 1 89 ? 2.961 -13.834 -5.842 1.00 92.12 89 GLU A C 1
ATOM 704 O O . GLU A 1 89 ? 2.485 -14.962 -5.704 1.00 92.12 89 GLU A O 1
ATOM 709 N N . LEU A 1 90 ? 2.369 -12.890 -6.568 1.00 90.56 90 LEU A N 1
ATOM 710 C CA . LEU A 1 90 ? 1.179 -13.066 -7.390 1.00 90.56 90 LEU A CA 1
ATOM 711 C C . LEU A 1 90 ? 1.578 -13.137 -8.874 1.00 90.56 90 LEU A C 1
ATOM 713 O O . LEU A 1 90 ? 2.750 -13.171 -9.246 1.00 90.56 90 LEU A O 1
ATOM 717 N N . GLU A 1 91 ? 0.587 -13.148 -9.760 1.00 88.75 91 GLU A N 1
ATOM 718 C CA . GLU A 1 91 ? 0.822 -13.186 -11.201 1.00 88.75 91 GLU A CA 1
ATOM 719 C C . GLU A 1 91 ? 1.463 -11.890 -11.731 1.00 88.75 91 GLU A C 1
ATOM 721 O O . GLU A 1 91 ? 1.236 -10.791 -11.223 1.00 88.75 91 GLU A O 1
ATOM 726 N N . ASN A 1 92 ? 2.240 -12.006 -12.813 1.00 88.88 92 ASN A N 1
ATOM 727 C CA . ASN A 1 92 ? 2.805 -10.875 -13.564 1.00 88.88 92 ASN A CA 1
ATOM 728 C C . ASN A 1 92 ? 3.680 -9.912 -12.733 1.00 88.88 92 ASN A C 1
ATOM 730 O O . ASN A 1 92 ? 3.762 -8.719 -13.043 1.00 88.88 92 ASN A O 1
ATOM 734 N N . GLY A 1 93 ? 4.347 -10.428 -11.695 1.00 89.88 93 GLY A N 1
ATOM 735 C CA . GLY A 1 93 ? 5.264 -9.671 -10.836 1.00 89.88 93 GLY A CA 1
ATOM 736 C C . GLY A 1 93 ? 4.574 -8.802 -9.782 1.00 89.88 93 GLY A C 1
ATOM 737 O O . GLY A 1 93 ? 5.252 -8.041 -9.090 1.00 89.88 93 GLY A O 1
ATOM 738 N N . TRP A 1 94 ? 3.248 -8.897 -9.656 1.00 93.06 94 TRP A N 1
ATOM 739 C CA . TRP A 1 94 ? 2.523 -8.342 -8.519 1.00 93.06 94 TRP A CA 1
ATOM 740 C C . TRP A 1 94 ? 2.825 -9.149 -7.261 1.00 93.06 94 TRP A C 1
ATOM 742 O O . TRP A 1 94 ? 3.131 -10.336 -7.320 1.00 93.06 94 TRP A O 1
ATOM 752 N N . ARG A 1 95 ? 2.740 -8.505 -6.105 1.00 93.56 95 ARG A N 1
ATOM 753 C CA . ARG A 1 95 ? 2.986 -9.112 -4.801 1.00 93.56 95 ARG A CA 1
ATOM 754 C C . ARG A 1 95 ? 1.927 -8.651 -3.821 1.00 93.56 95 ARG A C 1
ATOM 756 O O . ARG A 1 95 ? 1.485 -7.504 -3.879 1.00 93.56 95 ARG A O 1
ATOM 763 N N . LEU A 1 96 ? 1.534 -9.545 -2.927 1.00 92.00 96 LEU A N 1
ATOM 764 C CA . LEU A 1 96 ? 0.665 -9.260 -1.797 1.00 92.00 96 LEU A CA 1
ATOM 765 C C . LEU A 1 96 ? 1.508 -9.275 -0.532 1.00 92.00 96 LEU A C 1
ATOM 767 O O . LEU A 1 96 ? 2.160 -10.276 -0.252 1.00 92.00 96 LEU A O 1
ATOM 771 N N . ILE A 1 97 ? 1.440 -8.204 0.250 1.00 91.88 97 ILE A N 1
ATOM 772 C CA . ILE A 1 97 ? 1.910 -8.223 1.633 1.00 91.88 97 ILE A CA 1
ATOM 773 C C . ILE A 1 97 ? 0.710 -8.165 2.550 1.00 91.88 97 ILE A C 1
ATOM 775 O O . ILE A 1 97 ? -0.115 -7.254 2.451 1.00 91.88 97 ILE A O 1
ATOM 779 N N . ARG A 1 98 ? 0.642 -9.142 3.450 1.00 90.31 98 ARG A N 1
ATOM 780 C CA . ARG A 1 98 ? -0.334 -9.212 4.525 1.00 90.31 98 ARG A CA 1
ATOM 781 C C . ARG A 1 98 ? 0.373 -9.023 5.855 1.00 90.31 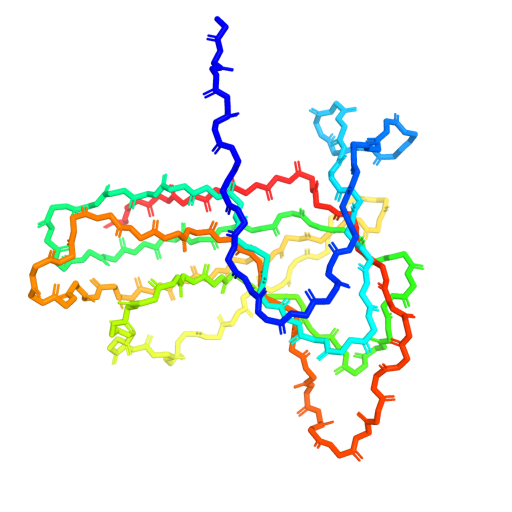98 ARG A C 1
ATOM 783 O O . ARG A 1 98 ? 1.377 -9.671 6.141 1.00 90.31 98 ARG A O 1
ATOM 790 N N . ARG A 1 99 ? -0.204 -8.167 6.690 1.00 87.88 99 ARG A N 1
ATOM 791 C CA . ARG A 1 99 ? 0.252 -7.938 8.053 1.00 87.88 99 ARG A CA 1
ATOM 792 C C . ARG A 1 99 ? -0.935 -7.930 8.996 1.00 87.88 99 ARG A C 1
ATOM 794 O O . ARG A 1 99 ? -1.900 -7.202 8.772 1.00 87.88 99 ARG A O 1
ATOM 801 N N . ARG A 1 100 ? -0.845 -8.717 10.061 1.00 86.50 100 ARG A N 1
ATOM 802 C CA . ARG A 1 100 ? -1.780 -8.655 11.181 1.00 86.50 100 ARG A CA 1
ATOM 803 C C . ARG A 1 100 ? -1.195 -7.788 12.287 1.00 86.50 100 ARG A C 1
ATOM 805 O O . ARG A 1 100 ? 0.017 -7.780 12.507 1.00 86.50 100 ARG A O 1
ATOM 812 N N . LEU A 1 101 ? -2.045 -6.962 12.879 1.00 82.38 101 LEU A N 1
ATOM 813 C CA . LEU A 1 101 ? -1.648 -5.910 13.803 1.00 82.38 101 LEU A CA 1
ATOM 814 C C . LEU A 1 101 ? -2.712 -5.734 14.876 1.00 82.38 101 LEU A C 1
ATOM 816 O O . LEU A 1 101 ? -3.885 -5.559 14.552 1.00 82.38 101 LEU A O 1
ATOM 820 N N . GLN A 1 102 ? -2.278 -5.659 16.132 1.00 80.75 102 GLN A N 1
ATOM 821 C CA . GLN A 1 102 ? -3.099 -5.100 17.198 1.00 80.75 102 GLN A CA 1
ATOM 822 C C . GLN A 1 102 ? -2.958 -3.577 17.176 1.00 80.75 102 GLN A C 1
ATOM 824 O O . GLN A 1 102 ? -1.861 -3.039 17.376 1.00 80.75 102 GLN A O 1
ATOM 829 N N . LEU A 1 103 ? -4.056 -2.876 16.899 1.00 76.38 103 LEU A N 1
ATOM 830 C CA . LEU A 1 103 ? -4.078 -1.419 16.827 1.00 76.38 103 LEU A CA 1
ATOM 831 C C . LEU A 1 103 ? -4.698 -0.828 18.090 1.00 76.38 103 LEU A C 1
ATOM 833 O O . LEU A 1 103 ? -5.862 -1.079 18.388 1.00 76.38 103 LEU A O 1
ATOM 837 N N . GLY A 1 104 ? -3.933 0.016 18.787 1.00 70.19 104 GLY A N 1
ATOM 838 C CA . GLY A 1 104 ? -4.412 0.831 19.900 1.00 70.19 104 GLY A CA 1
ATOM 839 C C . GLY A 1 104 ? -4.529 2.303 19.506 1.00 70.19 104 GLY A C 1
ATOM 840 O O . GLY A 1 104 ? -3.577 2.919 19.007 1.00 70.19 104 GLY A O 1
ATOM 841 N N . LYS A 1 105 ? -5.699 2.909 19.736 1.00 64.44 105 LYS A N 1
ATOM 842 C CA . LYS A 1 105 ? -5.891 4.349 19.516 1.00 64.44 105 LYS A CA 1
ATOM 843 C C . LYS A 1 105 ? -5.231 5.162 20.622 1.00 64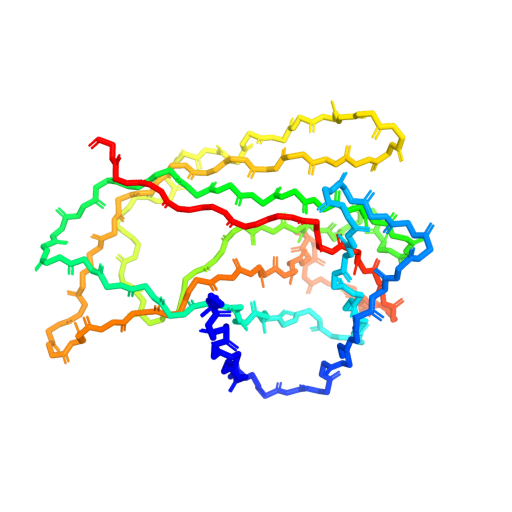.44 105 LYS A C 1
ATOM 845 O O . LYS A 1 105 ? -5.476 4.948 21.806 1.00 64.44 105 LYS A O 1
ATOM 850 N N . LYS A 1 106 ? -4.489 6.205 20.241 1.00 66.62 106 LYS A N 1
ATOM 851 C CA . LYS A 1 106 ? -4.165 7.283 21.183 1.00 66.62 106 LYS A CA 1
ATOM 852 C C . LYS A 1 106 ? -5.455 7.991 21.605 1.00 66.62 106 LYS A C 1
ATOM 854 O O . LYS A 1 106 ? -6.354 8.209 20.790 1.00 66.62 106 LYS A O 1
ATOM 859 N N . ALA A 1 107 ? -5.537 8.371 22.878 1.00 62.09 107 ALA A N 1
ATOM 860 C CA . ALA A 1 107 ? -6.681 9.106 23.405 1.00 62.09 107 ALA A CA 1
ATOM 861 C C . ALA A 1 107 ? -6.947 10.374 22.568 1.00 62.09 107 ALA A C 1
ATOM 863 O O . ALA A 1 107 ? -6.054 11.198 22.381 1.00 62.09 107 ALA A O 1
ATOM 864 N N . GLY A 1 108 ? -8.177 10.519 22.064 1.00 63.38 108 GLY A N 1
ATOM 865 C CA . GLY A 1 108 ? -8.593 11.647 21.220 1.00 63.38 108 GLY A CA 1
ATOM 866 C C . GLY A 1 108 ? -8.462 11.430 19.705 1.00 63.38 108 GLY A C 1
ATOM 867 O O . GLY A 1 108 ? -8.953 12.264 18.946 1.00 63.38 108 GLY A O 1
ATOM 868 N N . THR A 1 109 ? -7.879 10.318 19.244 1.00 66.38 109 THR A N 1
ATOM 869 C CA . THR A 1 109 ? -7.765 10.002 17.810 1.00 66.38 109 THR A CA 1
ATOM 870 C C . THR A 1 109 ? -9.044 9.337 17.286 1.00 66.38 109 THR A C 1
ATOM 872 O O . THR A 1 109 ? -9.377 8.206 17.643 1.00 66.38 109 THR A O 1
ATOM 875 N N . ARG A 1 110 ? -9.790 10.038 16.419 1.00 65.06 110 ARG A N 1
ATOM 876 C CA . ARG A 1 110 ? -11.063 9.542 15.858 1.00 65.06 110 ARG A CA 1
ATOM 877 C C . ARG A 1 110 ? -10.865 8.584 14.679 1.00 65.06 110 ARG A C 1
ATOM 879 O O . ARG A 1 110 ? -11.618 7.622 14.548 1.00 65.06 110 ARG A O 1
ATOM 886 N N . SER A 1 111 ? -9.838 8.814 13.880 1.00 68.38 111 SER A N 1
ATOM 887 C CA . SER A 1 111 ? -9.502 8.073 12.666 1.00 68.38 111 SER A CA 1
ATOM 888 C C . SER A 1 111 ? -7.989 8.080 12.463 1.00 68.38 111 SER A C 1
ATOM 890 O O . SER A 1 111 ? -7.280 8.903 13.041 1.00 68.38 111 SER A O 1
ATOM 892 N N . VAL A 1 112 ? -7.495 7.137 11.671 1.00 71.69 112 VAL A N 1
ATOM 893 C CA . VAL A 1 112 ? -6.082 6.983 11.318 1.00 71.69 112 VAL A CA 1
ATOM 894 C C . VAL A 1 112 ? -5.944 6.848 9.814 1.00 71.69 112 VAL A C 1
ATOM 896 O O . VAL A 1 112 ? -6.854 6.370 9.139 1.00 71.69 112 VAL A O 1
ATOM 899 N N . MET A 1 113 ? -4.796 7.231 9.269 1.00 72.19 113 MET A N 1
ATOM 900 C CA . MET A 1 113 ? -4.517 7.005 7.857 1.00 72.19 113 MET A CA 1
ATOM 901 C C . MET A 1 113 ? -3.889 5.632 7.684 1.00 72.19 113 MET A C 1
ATOM 903 O O . MET A 1 113 ? -2.833 5.368 8.246 1.00 72.19 113 MET A O 1
ATOM 907 N N . PHE A 1 114 ? -4.509 4.781 6.879 1.00 74.00 114 PHE A N 1
ATOM 908 C CA . PHE A 1 114 ? -3.914 3.567 6.350 1.00 74.00 114 PHE A CA 1
ATOM 909 C C . PHE A 1 114 ? -3.256 3.844 4.999 1.00 74.00 114 PHE A C 1
ATOM 911 O O . PHE A 1 114 ? -3.771 4.586 4.154 1.00 74.00 114 PHE A O 1
ATOM 918 N N . GLY A 1 115 ? -2.117 3.215 4.773 1.00 77.56 115 GLY A N 1
ATOM 919 C CA . GLY A 1 115 ? -1.452 3.272 3.493 1.00 77.56 115 GLY A CA 1
ATOM 920 C C . GLY A 1 115 ? -0.250 2.356 3.441 1.00 77.56 115 GLY A C 1
ATOM 921 O O . GLY A 1 115 ? -0.202 1.299 4.070 1.00 77.56 115 GLY A O 1
ATOM 922 N N . VAL A 1 116 ? 0.731 2.793 2.669 1.00 75.81 116 VAL A N 1
ATOM 923 C CA . VAL A 1 116 ? 1.933 2.026 2.382 1.00 75.81 116 VAL A CA 1
ATOM 924 C C . VAL A 1 116 ? 3.135 2.815 2.854 1.00 75.81 116 VAL A C 1
ATOM 926 O O . VAL A 1 116 ? 3.236 4.018 2.627 1.00 75.81 116 VAL A O 1
ATOM 929 N N . ARG A 1 117 ? 4.078 2.145 3.502 1.00 73.56 117 ARG A N 1
ATOM 930 C CA . ARG A 1 117 ? 5.379 2.711 3.829 1.00 73.56 117 ARG A CA 1
ATOM 931 C C . ARG A 1 117 ? 6.457 1.949 3.091 1.00 73.56 117 ARG A C 1
ATOM 933 O O . ARG A 1 117 ? 6.503 0.729 3.132 1.00 73.56 117 ARG A O 1
ATOM 940 N N . VAL A 1 118 ? 7.351 2.694 2.466 1.00 69.75 118 VAL A N 1
ATOM 941 C CA . VAL A 1 118 ? 8.546 2.157 1.828 1.00 69.75 118 VAL A CA 1
ATOM 942 C C . VAL A 1 118 ? 9.698 2.309 2.827 1.00 69.75 118 VAL A C 1
ATOM 944 O O . VAL A 1 118 ? 9.974 3.425 3.268 1.00 69.75 118 VAL A O 1
ATOM 947 N N . ARG A 1 119 ? 10.303 1.204 3.275 1.00 63.34 119 ARG A N 1
ATOM 948 C CA . ARG A 1 119 ? 11.403 1.178 4.258 1.00 63.34 119 ARG A CA 1
ATOM 949 C C . ARG A 1 119 ? 12.649 0.559 3.640 1.00 63.34 119 ARG A C 1
ATOM 951 O O . ARG A 1 119 ? 12.549 -0.413 2.905 1.00 63.34 119 ARG A O 1
ATOM 958 N N . LEU A 1 120 ? 13.814 1.077 4.006 1.00 53.66 120 LEU A N 1
ATOM 959 C CA . LEU A 1 120 ? 15.075 0.369 3.809 1.00 53.66 120 LEU A CA 1
ATOM 960 C C . LEU A 1 120 ? 15.218 -0.753 4.824 1.00 53.66 120 LEU A C 1
ATOM 962 O O . LEU A 1 120 ? 14.919 -0.543 6.001 1.00 53.66 120 LEU A O 1
ATOM 966 N N . GLU A 1 121 ? 15.733 -1.896 4.390 1.00 55.94 121 GLU A N 1
ATOM 967 C CA . GLU A 1 121 ? 16.223 -2.920 5.312 1.00 55.94 121 GLU A CA 1
ATOM 968 C C . GLU A 1 121 ? 17.527 -2.483 5.988 1.00 55.94 121 GLU A C 1
ATOM 970 O O . GLU A 1 121 ? 17.672 -2.640 7.198 1.00 55.94 121 GLU A O 1
ATOM 975 N N . ASP A 1 122 ? 18.420 -1.829 5.239 1.00 51.06 122 ASP A N 1
ATOM 976 C CA . ASP A 1 122 ? 19.689 -1.307 5.739 1.00 51.06 122 ASP A CA 1
ATOM 977 C C . ASP A 1 122 ? 19.720 0.221 5.636 1.00 51.06 122 ASP A C 1
ATOM 979 O O . ASP A 1 122 ? 19.981 0.803 4.586 1.00 51.06 122 ASP A O 1
ATOM 983 N N . ALA A 1 123 ? 19.478 0.899 6.761 1.00 50.16 123 ALA A N 1
ATOM 984 C CA . ALA A 1 123 ? 19.430 2.364 6.881 1.00 50.16 123 ALA A CA 1
ATOM 985 C C . ALA A 1 123 ? 20.790 3.081 6.669 1.00 50.16 123 ALA A C 1
ATOM 987 O O . ALA A 1 123 ? 21.016 4.157 7.223 1.00 50.16 123 ALA A O 1
ATOM 988 N N . ARG A 1 124 ? 21.731 2.467 5.941 1.00 49.41 124 ARG A N 1
ATOM 989 C CA . ARG A 1 124 ? 23.098 2.966 5.716 1.00 49.41 124 ARG A CA 1
ATOM 990 C C . ARG A 1 124 ? 23.370 3.425 4.284 1.00 49.41 124 ARG A C 1
ATOM 992 O O . ARG A 1 124 ? 24.428 4.007 4.064 1.00 49.41 124 ARG A O 1
ATOM 999 N N . GLU A 1 125 ? 22.458 3.189 3.346 1.00 51.72 125 GLU A N 1
ATOM 1000 C CA . GLU A 1 125 ? 22.620 3.584 1.944 1.00 51.72 125 GLU A CA 1
ATOM 1001 C C . GLU A 1 125 ? 21.534 4.574 1.516 1.00 51.72 125 GLU A C 1
ATOM 1003 O O . GLU A 1 125 ? 20.363 4.411 1.864 1.00 51.72 125 GLU A O 1
ATOM 1008 N N . ASP A 1 126 ? 21.933 5.600 0.756 1.00 52.53 126 ASP A N 1
ATOM 1009 C CA . ASP A 1 126 ? 20.993 6.464 0.042 1.00 52.53 126 ASP A CA 1
ATOM 1010 C C . ASP A 1 126 ? 20.264 5.612 -0.997 1.00 52.53 126 ASP A C 1
ATOM 1012 O O . ASP A 1 126 ? 20.830 5.159 -1.996 1.00 52.53 126 ASP A O 1
ATOM 1016 N N . VAL A 1 127 ? 18.986 5.378 -0.734 1.00 52.56 127 VAL A N 1
ATOM 1017 C CA . VAL A 1 127 ? 18.061 4.747 -1.668 1.00 52.56 127 VAL A CA 1
ATOM 1018 C C . VAL A 1 127 ? 17.882 5.730 -2.796 1.00 52.56 127 VAL A C 1
ATOM 1020 O O . VAL A 1 127 ? 17.280 6.775 -2.602 1.00 52.56 127 VAL A O 1
ATOM 1023 N N . GLY A 1 128 ? 18.427 5.450 -3.970 1.00 54.59 128 GLY A N 1
ATOM 1024 C CA . GLY A 1 128 ? 18.125 6.274 -5.134 1.00 54.59 128 GLY A CA 1
ATOM 1025 C C . GLY A 1 128 ? 16.616 6.352 -5.417 1.00 54.59 128 GLY A C 1
ATOM 1026 O O . GLY A 1 128 ? 15.788 5.700 -4.775 1.00 54.59 128 GLY A O 1
ATOM 1027 N N . ALA A 1 129 ? 16.260 7.127 -6.442 1.00 62.91 129 ALA A N 1
ATOM 1028 C CA . ALA A 1 129 ? 14.880 7.225 -6.893 1.00 62.91 129 ALA A CA 1
ATOM 1029 C C . ALA A 1 129 ? 14.288 5.835 -7.208 1.00 62.91 129 ALA A C 1
ATOM 1031 O O . ALA A 1 129 ? 14.852 5.083 -8.002 1.00 62.91 129 ALA A O 1
ATOM 1032 N N . GLY A 1 130 ? 13.148 5.505 -6.601 1.00 72.75 130 GLY A N 1
ATOM 1033 C CA . GLY A 1 130 ? 12.461 4.224 -6.759 1.00 72.75 130 GLY A CA 1
ATOM 1034 C C . GLY A 1 130 ? 10.975 4.410 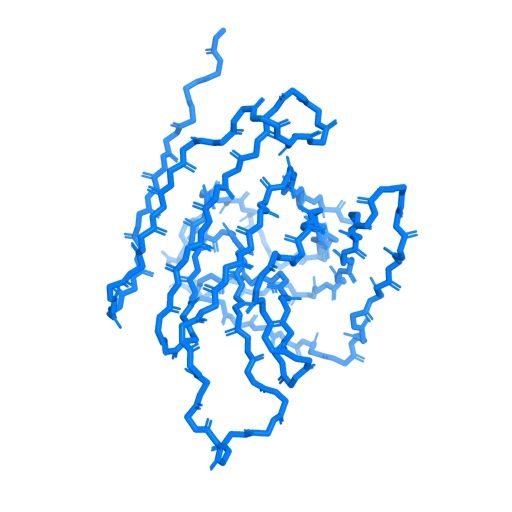-7.039 1.00 72.75 130 GLY A C 1
ATOM 1035 O O . GLY A 1 130 ? 10.375 5.421 -6.662 1.00 72.75 130 GLY A O 1
ATOM 1036 N N . GLU A 1 131 ? 10.380 3.429 -7.710 1.00 80.38 131 GLU A N 1
ATOM 1037 C CA . GLU A 1 131 ? 8.977 3.459 -8.105 1.00 80.38 131 GLU A CA 1
ATOM 1038 C C . GLU A 1 131 ? 8.257 2.139 -7.831 1.00 80.38 131 GLU A C 1
ATOM 1040 O O . GLU A 1 131 ? 8.788 1.039 -8.034 1.00 80.38 131 GLU A O 1
ATOM 1045 N N . VAL A 1 132 ? 7.013 2.285 -7.380 1.00 86.00 132 VAL A N 1
ATOM 1046 C CA . VAL A 1 132 ? 6.086 1.200 -7.095 1.00 86.00 132 VAL A CA 1
ATOM 1047 C C . VAL A 1 132 ? 4.710 1.499 -7.676 1.00 86.00 132 VAL A C 1
ATOM 1049 O O . VAL A 1 132 ? 4.234 2.636 -7.643 1.00 86.00 132 VAL A O 1
ATOM 1052 N N . LEU A 1 133 ? 4.048 0.461 -8.176 1.00 88.06 133 LEU A N 1
ATOM 1053 C CA . LEU A 1 133 ? 2.630 0.494 -8.512 1.00 88.06 133 LEU A CA 1
ATOM 1054 C C . LEU A 1 133 ? 1.830 -0.106 -7.357 1.00 88.06 133 LEU A C 1
ATOM 1056 O O . LEU A 1 133 ? 2.119 -1.216 -6.919 1.00 88.06 133 LEU A O 1
ATOM 1060 N N . LEU A 1 134 ? 0.818 0.607 -6.873 1.00 88.12 134 LEU A N 1
ATOM 1061 C CA . LEU A 1 134 ? -0.125 0.123 -5.866 1.00 88.12 134 LEU A CA 1
ATOM 1062 C C . LEU A 1 134 ? -1.426 -0.288 -6.556 1.00 88.12 134 LEU A C 1
ATOM 1064 O O . LEU A 1 134 ? -2.090 0.547 -7.168 1.00 88.12 134 LEU A O 1
ATOM 1068 N N . GLY A 1 135 ? -1.773 -1.569 -6.469 1.00 88.38 135 GLY A N 1
ATOM 1069 C CA . GLY A 1 135 ? -2.946 -2.151 -7.122 1.00 88.38 135 GLY A CA 1
ATOM 1070 C C . GLY A 1 135 ? -4.165 -2.200 -6.206 1.00 88.38 135 GLY A C 1
ATOM 1071 O O . GLY A 1 135 ? -5.268 -1.868 -6.630 1.00 88.38 135 GLY A O 1
ATOM 1072 N N . ALA A 1 136 ? -3.970 -2.574 -4.939 1.00 88.50 136 ALA A N 1
ATOM 1073 C CA . ALA A 1 136 ? -5.052 -2.656 -3.962 1.00 88.50 136 ALA A CA 1
ATOM 1074 C C . ALA A 1 136 ? -4.554 -2.422 -2.532 1.00 88.50 136 ALA A C 1
ATOM 1076 O O . ALA A 1 136 ? -3.415 -2.741 -2.189 1.00 88.50 136 ALA A O 1
ATOM 1077 N N . LEU A 1 137 ? -5.440 -1.875 -1.701 1.00 86.94 137 LEU A N 1
ATOM 1078 C CA . LEU A 1 137 ? -5.239 -1.670 -0.272 1.00 86.94 137 LEU A CA 1
ATOM 1079 C C . LEU A 1 137 ? -6.495 -2.125 0.468 1.00 86.94 137 LEU A C 1
ATOM 1081 O O . LEU A 1 137 ? -7.591 -1.632 0.186 1.00 86.94 137 LEU A O 1
ATOM 1085 N N . SER A 1 138 ? -6.333 -3.022 1.433 1.00 86.19 138 SER A N 1
ATOM 1086 C CA . SER A 1 138 ? -7.430 -3.550 2.240 1.00 86.19 138 SER A CA 1
ATOM 1087 C C . SER A 1 138 ? -7.054 -3.562 3.716 1.00 86.19 138 SER A C 1
ATOM 1089 O O . SER A 1 138 ? -5.909 -3.815 4.077 1.00 86.19 138 SER A O 1
ATOM 1091 N N . VAL A 1 139 ? -8.032 -3.264 4.565 1.00 85.25 139 VAL A N 1
ATOM 1092 C CA . VAL A 1 139 ? -7.953 -3.426 6.018 1.00 85.25 139 VAL A CA 1
ATOM 1093 C C . VAL A 1 139 ? -9.271 -4.030 6.450 1.00 85.25 139 VAL A C 1
ATOM 1095 O O . VAL A 1 139 ? -10.330 -3.523 6.070 1.00 85.25 139 VAL A O 1
ATOM 1098 N N . LYS A 1 140 ? -9.201 -5.098 7.238 1.00 85.31 140 LYS A N 1
ATOM 1099 C CA . LYS A 1 140 ? -10.365 -5.726 7.860 1.00 85.31 140 LYS A CA 1
ATOM 1100 C C . LYS A 1 140 ? -10.091 -5.989 9.332 1.00 85.31 140 LYS A C 1
ATOM 1102 O O . LYS A 1 140 ? -8.963 -6.304 9.695 1.00 85.31 140 LYS A O 1
ATOM 1107 N N . GLU A 1 141 ? -11.130 -5.864 10.140 1.00 84.69 141 GLU A N 1
ATOM 1108 C CA . GLU A 1 141 ? -11.137 -6.330 11.527 1.00 84.69 141 GLU A CA 1
ATOM 1109 C C . GLU A 1 141 ? -11.155 -7.870 11.532 1.00 84.69 141 GLU A C 1
ATOM 1111 O O . GLU A 1 141 ? -11.741 -8.478 10.624 1.00 84.69 141 GLU A O 1
ATOM 1116 N N . VAL A 1 142 ? -10.468 -8.484 12.498 1.00 80.81 142 VAL A N 1
ATOM 1117 C CA . VAL A 1 142 ? -10.293 -9.945 12.633 1.00 80.81 142 VAL A CA 1
ATOM 1118 C C . VAL A 1 142 ? -11.011 -10.466 13.871 1.00 80.81 142 VAL A C 1
ATOM 1120 O O . VAL A 1 142 ? -10.964 -9.783 14.915 1.00 80.81 142 VAL A O 1
#

Secondary structure (DSSP, 8-state):
----------SS--EEEEE-SS-SSS-EEEEEESS--EEEEEEE--SSSEEEEEEEEEEESS--TTEEEEEEESS-EEEE--SPPEEEE-GGG-EEEEEEEEEEPPTT---EEEEEEEEESSTTS---SEEEEEEEEEEEE-

Radius of gyration: 14.97 Å; chains: 1; bounding box: 43×29×42 Å

pLDDT: mean 71.81, std 16.21, range [23.11, 93.56]